Protein AF-A0A8X6XM30-F1 (afdb_monomer)

pLDDT: mean 95.54, std 8.26, range [55.06, 98.81]

InterPro domains:
  IPR002020 Citrate synthase [PTHR23118] (1-110)
  IPR016143 Citrate synthase-like, small alpha subdomain [G3DSA:1.10.230.10] (1-50)
  IPR036969 Citrate synthase superfamily [SSF48256] (2-113)

Sequence (119 aa):
MRVQILKEYVKEHFPATPVLDYALAVEKITTSKKPNLILNVDGLIGAAVVDLLRCSGCFTAEEAQEYIEIGALNGLFVLGRTIGFIGHYLDQKRLKQGLYRHPWDDISYILPEAMMEEA

Structure (mmCIF, N/CA/C/O backbone):
data_AF-A0A8X6XM30-F1
#
_entry.id   AF-A0A8X6XM30-F1
#
loop_
_atom_site.group_PDB
_atom_site.id
_atom_site.type_symbol
_atom_site.label_atom_id
_atom_site.label_alt_id
_atom_site.label_comp_id
_atom_site.label_asym_id
_atom_site.label_entity_id
_atom_site.label_seq_id
_atom_site.pdbx_PDB_ins_code
_atom_site.Cartn_x
_atom_site.Cartn_y
_atom_site.Cartn_z
_atom_site.occupancy
_atom_site.B_iso_or_equiv
_atom_site.auth_seq_id
_atom_site.auth_comp_id
_atom_site.auth_asym_id
_atom_site.auth_atom_id
_atom_site.pdbx_PDB_model_num
ATOM 1 N N . MET A 1 1 ? -3.860 -13.814 -4.490 1.00 87.06 1 MET A N 1
ATOM 2 C CA . MET A 1 1 ? -2.728 -14.365 -3.711 1.00 87.06 1 MET A CA 1
ATOM 3 C C . MET A 1 1 ? -2.226 -13.387 -2.647 1.00 87.06 1 MET A C 1
ATOM 5 O O . MET A 1 1 ? -2.590 -13.591 -1.506 1.00 87.06 1 MET A O 1
ATOM 9 N N . ARG A 1 2 ? -1.500 -12.298 -2.970 1.00 96.06 2 ARG A N 1
ATOM 10 C CA . ARG A 1 2 ? -0.952 -11.354 -1.956 1.00 96.06 2 ARG A CA 1
ATOM 11 C C . ARG A 1 2 ? -1.994 -10.786 -0.978 1.00 96.06 2 ARG A C 1
ATOM 13 O O . ARG A 1 2 ? -1.782 -10.831 0.223 1.00 96.06 2 ARG A O 1
ATOM 20 N N . VAL A 1 3 ? -3.124 -10.306 -1.505 1.00 96.69 3 VAL A N 1
ATOM 21 C CA . VAL A 1 3 ? -4.250 -9.794 -0.698 1.00 96.69 3 VAL A CA 1
ATOM 22 C C . VAL A 1 3 ? -4.788 -10.871 0.246 1.00 96.69 3 VAL A C 1
ATOM 24 O O . VAL A 1 3 ? -5.003 -10.581 1.409 1.00 96.69 3 VAL A O 1
ATOM 27 N N . GLN A 1 4 ? -4.956 -12.110 -0.230 1.00 96.75 4 GLN A N 1
ATOM 28 C CA . GLN A 1 4 ? -5.490 -13.207 0.589 1.00 96.75 4 GLN A CA 1
ATOM 29 C C . GLN A 1 4 ? -4.554 -13.553 1.749 1.00 96.75 4 GLN A C 1
ATOM 31 O O . GLN A 1 4 ? -4.999 -13.551 2.885 1.00 96.75 4 GLN A O 1
ATOM 36 N N . ILE A 1 5 ? -3.253 -13.717 1.477 1.00 98.31 5 ILE A N 1
ATOM 37 C CA . ILE A 1 5 ? -2.247 -14.029 2.508 1.00 98.31 5 ILE A CA 1
ATOM 38 C C . ILE A 1 5 ? -2.269 -12.983 3.630 1.00 98.31 5 ILE A C 1
ATOM 40 O O . ILE A 1 5 ? -2.325 -13.321 4.807 1.00 98.31 5 ILE A O 1
ATOM 44 N N . LEU A 1 6 ? -2.250 -11.698 3.264 1.00 98.06 6 LEU A N 1
ATOM 45 C CA . LEU A 1 6 ? -2.277 -10.616 4.248 1.00 98.06 6 LEU A CA 1
ATOM 46 C C . LEU A 1 6 ? -3.621 -10.546 4.980 1.00 98.06 6 LEU A C 1
ATOM 48 O O . LEU A 1 6 ? -3.648 -10.334 6.187 1.00 98.06 6 LEU A O 1
ATOM 52 N N . LYS A 1 7 ? -4.735 -10.731 4.263 1.00 97.94 7 LYS A N 1
ATOM 53 C CA . LYS A 1 7 ? -6.081 -10.719 4.841 1.00 97.94 7 LYS A CA 1
ATOM 54 C C . LYS A 1 7 ? -6.253 -11.819 5.882 1.00 97.94 7 LYS A C 1
ATOM 56 O O . LYS A 1 7 ? -6.777 -11.536 6.952 1.00 97.94 7 LYS A O 1
ATOM 61 N N . GLU A 1 8 ? -5.834 -13.039 5.564 1.00 98.12 8 GLU A N 1
ATOM 62 C CA . GLU A 1 8 ? -5.904 -14.198 6.457 1.00 98.12 8 GLU A CA 1
ATOM 63 C C . GLU A 1 8 ? -5.080 -13.946 7.721 1.00 98.12 8 GLU A C 1
ATOM 65 O O . GLU A 1 8 ? -5.632 -14.005 8.815 1.00 98.12 8 GLU A O 1
ATOM 70 N N . TYR A 1 9 ? -3.822 -13.516 7.572 1.00 98.50 9 TYR A N 1
ATOM 71 C CA . TYR A 1 9 ? -2.957 -13.179 8.706 1.00 98.50 9 TYR A CA 1
ATOM 72 C C . TYR A 1 9 ? -3.562 -12.090 9.607 1.00 98.50 9 TYR A C 1
ATOM 74 O O . TYR A 1 9 ? -3.607 -12.230 10.828 1.00 98.50 9 TYR A O 1
ATOM 82 N N . VAL A 1 10 ? -4.057 -10.998 9.013 1.00 98.38 10 VAL A N 1
ATOM 83 C CA . VAL A 1 10 ? -4.676 -9.898 9.767 1.00 98.38 10 VAL A CA 1
ATOM 84 C C . VAL A 1 10 ? -5.924 -10.389 10.500 1.00 98.38 10 VAL A C 1
ATOM 86 O O . VAL A 1 10 ? -6.098 -10.084 11.673 1.00 98.38 10 VAL A O 1
ATOM 89 N N . LYS A 1 11 ? -6.776 -11.183 9.843 1.00 97.69 11 LYS A N 1
ATOM 90 C CA . LYS A 1 11 ? -7.999 -11.719 10.454 1.00 97.69 11 LYS A CA 1
ATOM 91 C C . LYS A 1 11 ? -7.745 -12.746 11.551 1.00 97.69 11 LYS A C 1
ATOM 93 O O . LYS A 1 11 ? -8.573 -12.853 12.448 1.00 97.69 11 LYS A O 1
ATOM 98 N N . GLU A 1 12 ? -6.645 -13.485 11.478 1.00 98.25 12 GLU A N 1
ATOM 99 C CA . GLU A 1 12 ? -6.282 -14.485 12.480 1.00 98.25 12 GLU A CA 1
ATOM 100 C C . GLU A 1 12 ? -5.624 -13.863 13.719 1.00 98.25 12 GLU A C 1
ATOM 102 O O . GLU A 1 12 ? -5.886 -14.301 14.837 1.00 98.25 12 GLU A O 1
ATOM 107 N N . HIS A 1 13 ? -4.780 -12.842 13.539 1.00 98.12 13 HIS A N 1
ATOM 108 C CA . HIS A 1 13 ? -3.889 -12.376 14.606 1.00 98.12 13 HIS A CA 1
ATOM 109 C C . HIS A 1 13 ? -4.213 -10.993 15.173 1.00 98.12 13 HIS A C 1
ATOM 111 O O . HIS A 1 13 ? -3.735 -10.670 16.262 1.00 98.12 13 HIS A O 1
ATOM 117 N N . PHE A 1 14 ? -4.969 -10.146 14.468 1.00 98.19 14 PHE A N 1
ATOM 118 C CA . PHE A 1 14 ? -5.256 -8.806 14.981 1.00 98.19 14 PHE A CA 1
ATOM 119 C C . PHE A 1 14 ? -6.407 -8.859 15.991 1.00 98.19 14 PHE A C 1
ATOM 121 O O . PHE A 1 14 ? -7.405 -9.537 15.745 1.00 98.19 14 PHE A O 1
ATOM 128 N N . PRO A 1 15 ? 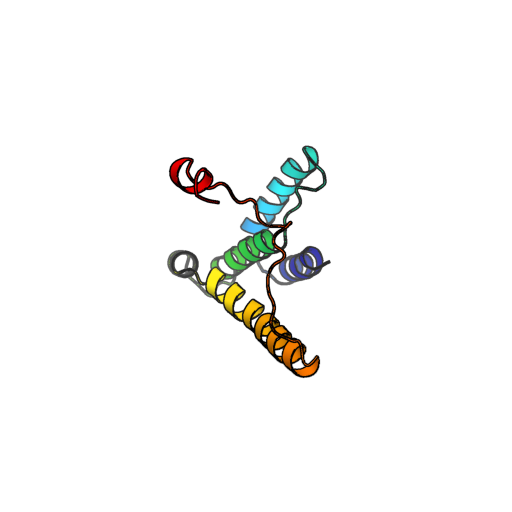-6.325 -8.102 17.100 1.00 97.62 15 PRO A N 1
ATOM 129 C CA . PRO A 1 15 ? -7.387 -8.079 18.104 1.00 97.62 15 PRO A CA 1
ATOM 130 C C . PRO A 1 15 ? -8.687 -7.457 17.573 1.00 97.62 15 PRO A C 1
ATOM 132 O O . PRO A 1 15 ? -9.775 -7.868 17.968 1.00 97.62 15 PRO A O 1
ATOM 135 N N . ALA A 1 16 ? -8.588 -6.472 16.674 1.00 98.06 16 ALA A N 1
ATOM 136 C CA . ALA A 1 16 ? -9.721 -5.860 15.992 1.00 98.06 16 ALA A CA 1
ATOM 137 C C . ALA A 1 16 ? -9.289 -5.295 14.633 1.00 98.06 16 ALA A C 1
ATOM 139 O O . ALA A 1 16 ? -8.130 -4.921 14.452 1.00 98.06 16 ALA A O 1
ATOM 140 N N . THR A 1 17 ? -10.229 -5.234 13.685 1.00 98.50 17 THR A N 1
ATOM 141 C CA . THR A 1 17 ? -9.969 -4.772 12.310 1.00 98.50 17 THR A CA 1
ATOM 142 C C . THR A 1 17 ? -11.073 -3.857 11.742 1.00 98.50 17 THR A C 1
ATOM 144 O O . THR A 1 17 ? -11.569 -4.116 10.640 1.00 98.50 17 THR A O 1
ATOM 147 N N . PRO A 1 18 ? -11.552 -2.835 12.481 1.00 98.31 18 PRO A N 1
ATOM 148 C CA . PRO A 1 18 ? -12.716 -2.044 12.072 1.00 98.31 18 PRO A CA 1
ATOM 149 C C . PRO A 1 18 ? -12.534 -1.333 10.723 1.00 98.31 18 PRO A C 1
ATOM 151 O O . PRO A 1 18 ? -13.493 -1.221 9.955 1.00 98.31 18 PRO A O 1
ATOM 154 N N . VAL A 1 19 ? -11.323 -0.869 10.400 1.00 98.38 19 VAL A N 1
ATOM 155 C CA . VAL A 1 19 ? -11.053 -0.180 9.132 1.00 98.38 19 VAL A CA 1
ATOM 156 C C . VAL A 1 19 ? -11.022 -1.172 7.972 1.00 98.38 19 VAL A C 1
ATOM 158 O O . VAL A 1 19 ? -11.627 -0.908 6.930 1.00 98.38 19 VAL A O 1
ATOM 161 N N . LEU A 1 20 ? -10.391 -2.337 8.141 1.00 98.56 20 LEU A N 1
ATOM 162 C CA . LEU A 1 20 ? -10.426 -3.399 7.135 1.00 98.56 20 LEU A CA 1
ATOM 163 C C . LEU A 1 20 ? -11.853 -3.920 6.913 1.00 98.56 20 LEU A C 1
ATOM 165 O O . LEU A 1 20 ? -12.236 -4.171 5.773 1.00 98.56 20 LEU A O 1
ATOM 169 N N . ASP A 1 21 ? -12.659 -4.055 7.966 1.00 98.62 21 ASP A N 1
ATOM 170 C CA . ASP A 1 21 ? -14.060 -4.475 7.850 1.00 98.62 21 ASP A CA 1
ATOM 171 C C . ASP A 1 21 ? -14.894 -3.483 7.044 1.00 98.62 21 ASP A C 1
ATOM 173 O O . ASP A 1 21 ? -15.651 -3.882 6.151 1.00 98.62 21 ASP A O 1
ATOM 177 N N . TYR A 1 22 ? -14.692 -2.188 7.287 1.00 98.69 22 TYR A N 1
ATOM 178 C CA . TYR A 1 22 ? -15.292 -1.141 6.473 1.00 98.69 22 TYR A CA 1
ATOM 179 C C . TYR A 1 22 ? -14.828 -1.226 5.011 1.00 98.69 22 TYR A C 1
ATOM 181 O O . TYR A 1 22 ? -15.651 -1.201 4.095 1.00 98.69 22 TYR A O 1
ATOM 189 N N . ALA A 1 23 ? -13.526 -1.405 4.768 1.00 98.56 23 ALA A N 1
ATOM 190 C CA . ALA A 1 23 ? -12.977 -1.535 3.418 1.00 98.56 23 ALA A CA 1
ATOM 191 C C . ALA A 1 23 ? -13.547 -2.751 2.662 1.00 98.56 23 ALA A C 1
ATOM 193 O O . ALA A 1 23 ? -13.872 -2.647 1.480 1.00 98.56 23 ALA A O 1
ATOM 194 N N . LEU A 1 24 ? -13.739 -3.887 3.337 1.00 98.31 24 LEU A N 1
ATOM 195 C CA . LEU A 1 24 ? -14.363 -5.082 2.758 1.00 98.31 24 LEU A CA 1
ATOM 196 C C . LEU A 1 24 ? -15.863 -4.886 2.487 1.00 98.31 24 LEU A C 1
ATOM 198 O O . LEU A 1 24 ? -16.398 -5.445 1.529 1.00 98.31 24 LEU A O 1
ATOM 202 N N . ALA A 1 25 ? -16.563 -4.092 3.300 1.00 98.50 25 ALA A N 1
ATOM 203 C CA . ALA A 1 25 ? -17.941 -3.705 3.006 1.00 98.50 25 ALA A CA 1
ATOM 204 C C . ALA A 1 25 ? -18.016 -2.817 1.751 1.00 98.50 25 ALA A C 1
ATOM 206 O O . ALA A 1 25 ? -18.873 -3.040 0.895 1.00 98.50 25 ALA A O 1
ATOM 207 N N . VAL A 1 26 ? -17.082 -1.873 1.594 1.00 98.56 26 VAL A N 1
ATOM 208 C CA . VAL A 1 26 ? -16.949 -1.063 0.373 1.00 98.56 26 VAL A CA 1
ATOM 209 C C . VAL A 1 26 ? -16.628 -1.946 -0.836 1.00 98.56 26 VAL A C 1
ATOM 211 O O . VAL A 1 26 ? -17.271 -1.792 -1.873 1.00 98.56 26 VAL A O 1
ATOM 214 N N . GLU A 1 27 ? -15.721 -2.917 -0.695 1.00 98.25 27 GLU A N 1
ATOM 215 C CA . GLU A 1 27 ? -15.390 -3.886 -1.749 1.00 98.25 27 GLU A CA 1
ATOM 216 C C . GLU A 1 27 ? -16.633 -4.644 -2.243 1.00 98.25 27 GLU A C 1
ATOM 218 O O . GLU A 1 27 ? -16.827 -4.79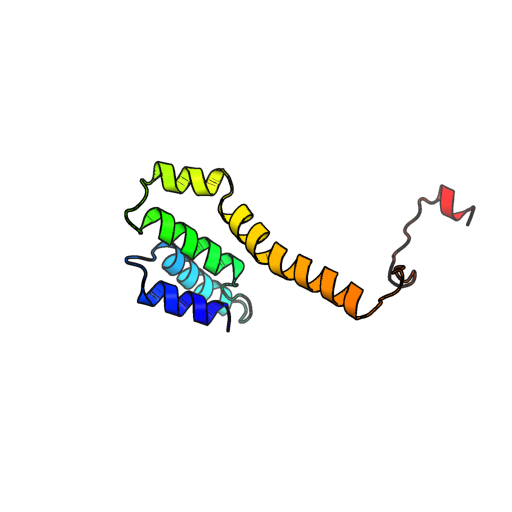5 -3.449 1.00 98.25 27 GLU A O 1
ATOM 223 N N . LYS A 1 28 ? -17.524 -5.08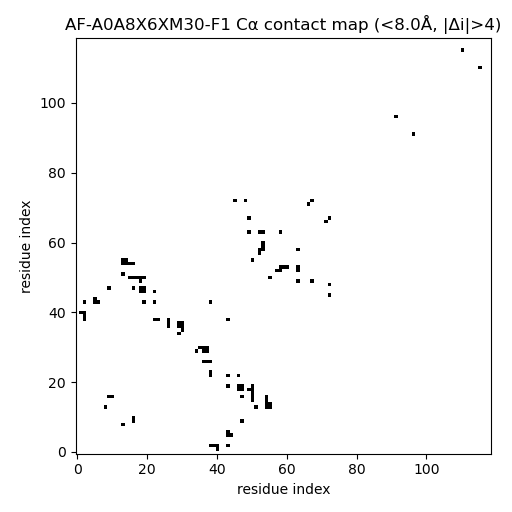9 -1.346 1.00 98.19 28 LYS A N 1
ATOM 224 C CA . LYS A 1 28 ? -18.785 -5.749 -1.746 1.00 98.19 28 LYS A CA 1
ATOM 225 C C . LYS A 1 28 ? -19.642 -4.846 -2.638 1.00 98.19 28 LYS A C 1
ATOM 227 O O . LYS A 1 28 ? -20.230 -5.308 -3.615 1.00 98.19 28 LYS A O 1
ATOM 232 N N . ILE A 1 29 ? -19.690 -3.550 -2.332 1.00 98.50 29 ILE A N 1
ATOM 233 C CA . ILE A 1 29 ? -20.441 -2.571 -3.122 1.00 98.50 29 ILE A CA 1
ATOM 234 C C . ILE A 1 29 ? -19.754 -2.345 -4.474 1.00 98.50 29 ILE A C 1
ATOM 236 O O . ILE A 1 29 ? -20.419 -2.363 -5.509 1.00 98.50 29 ILE A O 1
ATOM 240 N N . THR A 1 30 ? -18.435 -2.156 -4.512 1.00 98.25 30 THR A N 1
ATOM 241 C CA . THR A 1 30 ? -17.714 -1.881 -5.766 1.00 98.25 30 THR A CA 1
ATOM 242 C C . THR A 1 30 ? -17.696 -3.085 -6.704 1.00 98.25 30 THR A C 1
ATOM 244 O O . THR A 1 30 ? -17.920 -2.923 -7.905 1.00 98.25 30 THR A O 1
ATOM 247 N N . THR A 1 31 ? -17.520 -4.292 -6.168 1.00 97.88 31 THR A N 1
ATOM 248 C CA . THR A 1 31 ? -17.517 -5.539 -6.949 1.00 97.88 31 THR A CA 1
ATOM 249 C C . THR A 1 31 ? -18.879 -5.869 -7.553 1.00 97.88 31 THR A C 1
ATOM 251 O O . THR A 1 31 ? -18.927 -6.405 -8.659 1.00 97.88 31 THR A O 1
ATOM 254 N N . SER A 1 32 ? -19.982 -5.458 -6.911 1.00 97.88 32 SER A N 1
ATOM 255 C CA . SER A 1 32 ? -21.322 -5.547 -7.513 1.00 97.88 32 SER A CA 1
ATOM 256 C C . SER A 1 32 ? -21.505 -4.645 -8.742 1.00 97.88 32 SER A C 1
ATOM 258 O O . SER A 1 32 ? -22.358 -4.920 -9.581 1.00 97.88 32 SER A O 1
ATOM 260 N N . LYS A 1 33 ? -20.689 -3.586 -8.880 1.00 97.88 33 LYS A N 1
ATOM 261 C CA . LYS A 1 33 ? -20.684 -2.707 -10.062 1.00 97.88 33 LYS A CA 1
ATOM 262 C C . LYS A 1 33 ? -19.766 -3.2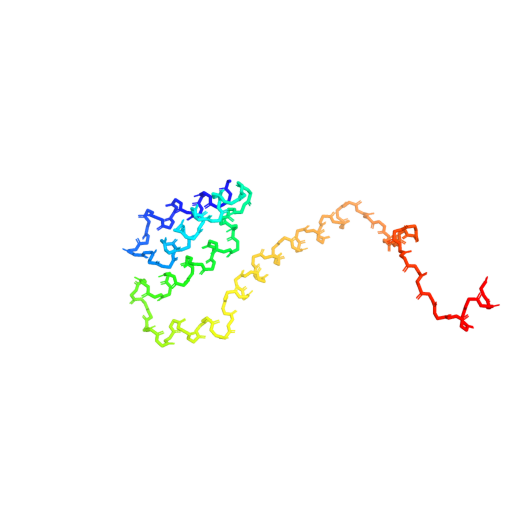32 -11.160 1.00 97.88 33 LYS A C 1
ATOM 264 O O . LYS A 1 33 ? -20.148 -3.232 -12.327 1.00 97.88 33 LYS A O 1
ATOM 269 N N . LYS A 1 34 ? -18.546 -3.647 -10.805 1.00 97.38 34 LYS A N 1
ATOM 270 C CA . LYS A 1 34 ? -17.614 -4.331 -11.712 1.00 97.38 34 LYS A CA 1
ATOM 271 C C . LYS A 1 34 ? -16.763 -5.342 -10.936 1.00 97.38 34 LYS A C 1
ATOM 273 O O . LYS A 1 34 ? -16.126 -4.949 -9.959 1.00 97.38 34 LYS A O 1
ATOM 278 N N . PRO A 1 35 ? -16.646 -6.598 -11.403 1.00 96.00 35 PRO A N 1
ATOM 279 C CA . PRO A 1 35 ? -16.020 -7.680 -10.637 1.00 96.00 35 PRO A CA 1
ATOM 280 C C . PRO A 1 35 ? -14.519 -7.479 -10.376 1.00 96.00 35 PRO A C 1
ATOM 282 O O . PRO A 1 35 ? -13.967 -8.094 -9.473 1.00 96.00 35 PRO A O 1
ATOM 285 N N . ASN A 1 36 ? -13.847 -6.617 -11.143 1.00 95.81 36 ASN A N 1
ATOM 286 C CA . ASN A 1 36 ? -12.428 -6.308 -10.977 1.00 95.81 36 ASN A CA 1
ATOM 287 C C . ASN A 1 36 ? -12.147 -5.161 -9.988 1.00 95.81 36 ASN A C 1
ATOM 289 O O . ASN A 1 36 ? -10.982 -4.881 -9.719 1.00 95.81 36 ASN A O 1
ATOM 293 N N . LEU A 1 37 ? -13.174 -4.499 -9.443 1.00 97.38 37 LEU A N 1
ATOM 294 C CA . LEU A 1 37 ? -13.023 -3.445 -8.431 1.00 97.38 37 LEU A CA 1
ATOM 295 C C . LEU A 1 37 ? -12.893 -4.040 -7.022 1.00 97.38 37 LEU A C 1
ATOM 297 O O . LEU A 1 37 ? -13.670 -3.715 -6.122 1.00 97.38 37 LEU A O 1
ATOM 301 N N . ILE A 1 38 ? -11.925 -4.941 -6.874 1.00 97.75 38 ILE A N 1
ATOM 302 C CA . ILE A 1 38 ? -11.561 -5.598 -5.616 1.00 97.75 38 ILE A CA 1
ATOM 303 C C . ILE A 1 38 ? -10.682 -4.689 -4.748 1.00 97.75 38 ILE A C 1
ATOM 305 O O . ILE A 1 38 ? -10.040 -3.762 -5.253 1.00 97.75 38 ILE A O 1
ATOM 309 N N . LEU A 1 39 ? -10.589 -4.991 -3.454 1.00 98.12 39 LEU A N 1
ATOM 310 C CA . LEU A 1 39 ? -9.623 -4.368 -2.557 1.00 98.12 39 LEU A CA 1
ATOM 311 C C . LEU A 1 39 ? -8.214 -4.825 -2.959 1.00 98.12 39 LEU A C 1
ATOM 313 O O . LEU A 1 39 ? -7.840 -5.992 -2.812 1.00 98.12 39 LEU A O 1
ATOM 317 N N . ASN A 1 40 ? -7.434 -3.903 -3.518 1.00 98.00 40 ASN A N 1
ATOM 318 C CA . ASN A 1 40 ? -6.070 -4.186 -3.947 1.00 98.00 40 ASN A CA 1
ATOM 319 C C . ASN A 1 40 ? -5.113 -4.318 -2.744 1.00 98.00 40 ASN A C 1
ATOM 321 O O . ASN A 1 40 ? -5.476 -4.104 -1.587 1.00 98.00 40 ASN A O 1
ATOM 325 N N . VAL A 1 41 ? -3.869 -4.712 -3.024 1.00 97.81 41 VAL A N 1
ATOM 326 C CA . VAL A 1 41 ? -2.867 -4.944 -1.973 1.00 97.81 41 VAL A CA 1
ATOM 327 C C . VAL A 1 41 ? -2.509 -3.662 -1.224 1.00 97.81 41 VAL A C 1
ATOM 329 O O . VAL A 1 41 ? -2.364 -3.703 -0.009 1.00 97.81 41 VAL A O 1
ATOM 332 N N . ASP A 1 42 ? -2.426 -2.533 -1.923 1.00 97.75 42 ASP A N 1
ATOM 333 C CA . ASP A 1 42 ? -2.112 -1.226 -1.349 1.00 97.75 42 ASP A CA 1
ATOM 334 C C . ASP A 1 42 ? -3.204 -0.779 -0.363 1.00 97.75 42 ASP A C 1
ATOM 336 O O . ASP A 1 42 ? -2.907 -0.409 0.771 1.00 97.75 42 ASP A O 1
ATOM 340 N N . GLY A 1 43 ? -4.474 -0.906 -0.756 1.00 97.69 43 GLY A N 1
ATOM 341 C CA . GLY A 1 43 ? -5.626 -0.598 0.088 1.00 97.69 43 GLY A CA 1
ATOM 342 C C . GLY A 1 43 ? -5.740 -1.528 1.294 1.00 97.69 43 GLY A C 1
ATOM 343 O O . GLY A 1 43 ? -6.038 -1.064 2.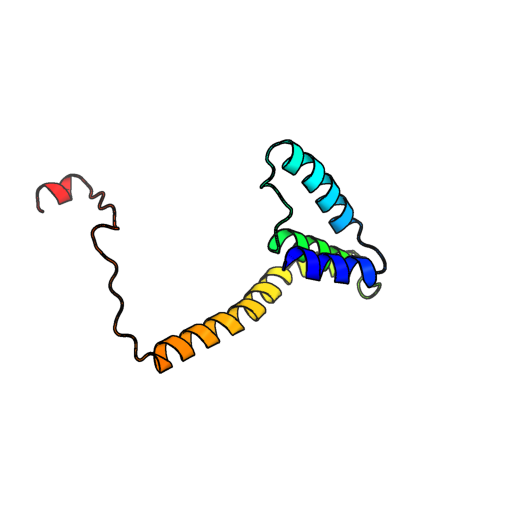393 1.00 97.69 43 GLY A O 1
ATOM 344 N N . LEU A 1 44 ? -5.449 -2.822 1.121 1.00 98.38 44 LEU A N 1
ATOM 345 C CA . LEU A 1 44 ? -5.437 -3.767 2.236 1.00 98.38 44 LEU A CA 1
ATOM 346 C C . LEU A 1 44 ? -4.313 -3.463 3.234 1.00 98.38 44 LEU A C 1
ATOM 348 O O . LEU A 1 44 ? -4.573 -3.458 4.433 1.00 98.38 44 LEU A O 1
ATOM 352 N N . ILE A 1 45 ? -3.088 -3.190 2.764 1.00 98.31 45 ILE A N 1
ATOM 353 C CA . ILE A 1 45 ? -1.966 -2.805 3.636 1.00 98.31 45 ILE A CA 1
ATOM 354 C C . ILE A 1 45 ? -2.297 -1.508 4.373 1.00 98.31 45 ILE A C 1
ATOM 356 O O . ILE A 1 45 ? -2.089 -1.435 5.579 1.00 98.31 45 ILE A O 1
ATOM 360 N N . GLY A 1 46 ? -2.855 -0.512 3.679 1.00 98.06 46 GLY A N 1
ATOM 361 C CA . GLY A 1 46 ? -3.275 0.747 4.291 1.00 98.06 46 GLY A CA 1
ATOM 362 C C . GLY A 1 46 ? -4.273 0.537 5.429 1.00 98.06 46 GLY A C 1
ATOM 363 O O . GLY A 1 46 ? -4.019 0.961 6.553 1.00 98.06 46 GLY A O 1
ATOM 364 N N . ALA A 1 47 ? -5.375 -0.172 5.162 1.00 98.38 47 ALA A N 1
ATOM 365 C CA . ALA A 1 47 ? -6.386 -0.463 6.177 1.00 98.38 47 ALA A CA 1
ATOM 366 C C . ALA A 1 47 ? -5.812 -1.273 7.352 1.00 98.38 47 ALA A C 1
ATOM 368 O O . ALA A 1 47 ? -6.043 -0.925 8.507 1.00 98.38 47 ALA A O 1
ATOM 369 N N . ALA A 1 48 ? -5.011 -2.302 7.062 1.00 98.44 48 ALA A N 1
ATOM 370 C CA . ALA A 1 48 ? -4.402 -3.144 8.084 1.00 98.44 48 ALA A CA 1
ATOM 371 C C . ALA A 1 48 ? -3.394 -2.380 8.956 1.00 98.44 48 ALA A C 1
ATOM 373 O O . ALA A 1 48 ? -3.392 -2.561 10.164 1.00 98.44 48 ALA A O 1
ATOM 374 N N . VAL A 1 49 ? -2.553 -1.506 8.396 1.00 98.00 49 VAL A N 1
ATOM 375 C CA . VAL A 1 49 ? -1.605 -0.707 9.195 1.00 98.00 49 VAL A CA 1
ATOM 376 C C . VAL A 1 49 ? -2.342 0.295 10.084 1.00 98.00 49 VAL A C 1
ATOM 378 O O . VAL A 1 49 ? -1.952 0.486 11.232 1.00 98.00 49 VAL A O 1
ATOM 381 N N . VAL A 1 50 ? -3.434 0.893 9.600 1.00 98.00 50 VAL A N 1
ATOM 382 C CA . VAL A 1 50 ? -4.278 1.759 10.436 1.00 98.00 50 VAL A CA 1
ATOM 383 C C . VAL A 1 50 ? -4.898 0.964 11.589 1.00 98.00 50 VAL A C 1
ATOM 385 O O . VAL A 1 50 ? -4.836 1.417 12.731 1.00 98.00 50 VAL A O 1
ATOM 388 N N . ASP A 1 51 ? -5.446 -0.224 11.318 1.00 98.38 51 ASP A N 1
ATOM 389 C CA . ASP A 1 51 ? -5.970 -1.111 12.364 1.00 98.38 51 ASP A CA 1
ATOM 390 C C . ASP A 1 51 ? -4.863 -1.554 13.337 1.00 98.38 51 ASP A C 1
ATOM 392 O O . ASP A 1 51 ? -5.083 -1.575 14.544 1.00 98.38 51 ASP A O 1
ATOM 396 N N . LEU A 1 52 ? -3.646 -1.828 12.857 1.00 98.12 52 LEU A N 1
ATOM 397 C CA . LEU A 1 52 ? -2.504 -2.171 13.708 1.00 98.12 52 LEU A CA 1
ATOM 398 C C . LEU A 1 52 ? -2.186 -1.038 14.687 1.00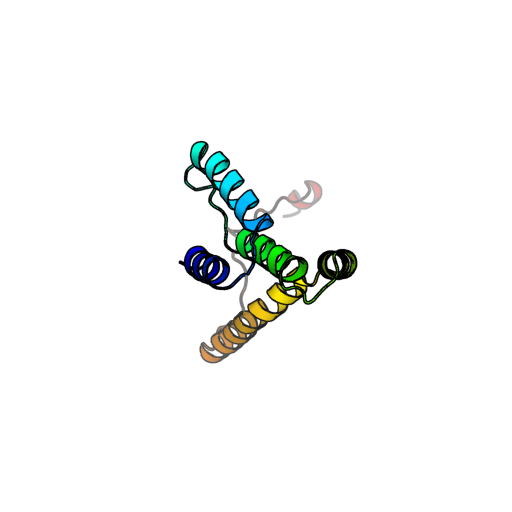 98.12 52 LEU A C 1
ATOM 400 O O . LEU A 1 52 ? -2.090 -1.271 15.889 1.00 98.12 52 LEU A O 1
ATOM 404 N N . LEU A 1 53 ? -2.033 0.189 14.189 1.00 97.94 53 LEU A N 1
ATOM 405 C CA . LEU A 1 53 ? -1.694 1.336 15.030 1.00 97.94 53 LEU A CA 1
ATOM 406 C C . LEU A 1 53 ? -2.810 1.634 16.037 1.00 97.94 53 LEU A C 1
ATOM 408 O O . LEU A 1 53 ? -2.531 1.859 17.208 1.00 97.94 53 LEU A O 1
ATOM 412 N N . ARG A 1 54 ? -4.076 1.570 15.611 1.00 97.50 54 ARG A N 1
ATOM 413 C CA . ARG A 1 54 ? -5.226 1.927 16.458 1.00 97.50 54 ARG A CA 1
ATOM 414 C C . ARG A 1 54 ? -5.655 0.834 17.432 1.00 97.50 54 ARG A C 1
ATOM 416 O O . ARG A 1 54 ? -6.198 1.149 18.485 1.00 97.50 54 ARG A O 1
ATOM 423 N N . CYS A 1 55 ? -5.478 -0.438 17.077 1.00 97.12 55 CYS A N 1
ATOM 424 C CA . CYS A 1 55 ? -6.069 -1.558 17.813 1.00 97.12 55 CYS A CA 1
ATOM 425 C C . CYS A 1 55 ? -5.042 -2.471 18.491 1.00 97.12 55 CYS A C 1
ATOM 427 O O . CYS A 1 55 ? -5.443 -3.318 19.283 1.00 97.12 55 CYS A O 1
ATOM 429 N N . SER A 1 56 ? -3.736 -2.307 18.244 1.00 96.06 56 SER A N 1
ATOM 430 C CA . SER A 1 56 ? -2.694 -3.099 18.928 1.00 96.06 56 SER A CA 1
ATOM 431 C C . SER A 1 56 ? -2.603 -2.846 20.435 1.00 96.06 56 SER A C 1
ATOM 433 O O . SER A 1 56 ? -2.067 -3.682 21.157 1.00 96.06 56 SER A O 1
ATOM 435 N N . GLY A 1 57 ? -3.095 -1.698 20.912 1.00 96.25 57 GLY A N 1
ATOM 436 C CA . GLY A 1 57 ? -2.907 -1.242 22.292 1.00 96.25 57 GLY A CA 1
ATOM 437 C C . GLY A 1 57 ? -1.520 -0.649 22.565 1.00 96.25 57 GLY A C 1
ATOM 438 O O . GLY A 1 57 ? -1.218 -0.332 23.711 1.00 96.25 57 GLY A O 1
ATOM 439 N N . CYS A 1 58 ? -0.680 -0.496 21.534 1.00 97.19 58 CYS A N 1
ATOM 440 C CA . CYS A 1 58 ? 0.668 0.063 21.660 1.00 97.19 58 CYS A CA 1
ATOM 441 C C . CYS A 1 58 ? 0.734 1.587 21.481 1.00 97.19 58 CYS A C 1
ATOM 443 O O . CYS A 1 58 ? 1.768 2.165 21.796 1.00 97.19 58 CYS A O 1
ATOM 445 N N . PHE A 1 59 ? -0.327 2.213 20.966 1.00 97.81 59 PHE A N 1
ATOM 446 C CA . PHE A 1 59 ? -0.371 3.639 20.636 1.00 97.81 59 PHE A CA 1
ATOM 447 C C . PHE A 1 59 ? -1.679 4.261 21.121 1.00 97.81 59 PHE A C 1
ATOM 449 O O . PHE A 1 59 ? -2.725 3.601 21.125 1.00 97.81 59 PHE A O 1
ATOM 456 N N . THR A 1 60 ? -1.641 5.542 21.481 1.00 98.12 60 THR A N 1
ATOM 457 C CA . THR A 1 60 ? -2.858 6.348 21.627 1.00 98.12 60 THR A CA 1
ATOM 458 C C . THR A 1 60 ? -3.470 6.665 20.259 1.00 98.12 60 THR A C 1
ATOM 460 O O . THR A 1 60 ? -2.863 6.447 19.206 1.00 98.12 60 THR A O 1
ATOM 463 N N . ALA A 1 61 ? -4.697 7.193 20.252 1.00 95.50 61 ALA A N 1
ATOM 464 C CA . ALA A 1 61 ? -5.349 7.606 19.012 1.00 95.50 61 ALA A CA 1
ATOM 465 C C . ALA A 1 61 ? -4.579 8.745 18.322 1.00 95.50 61 ALA A C 1
ATOM 467 O O . ALA A 1 61 ? -4.466 8.754 17.097 1.00 95.50 61 ALA A O 1
ATOM 468 N N . GLU A 1 62 ? -4.031 9.668 19.111 1.00 97.88 62 GLU A N 1
ATOM 469 C CA . GLU A 1 62 ? -3.242 10.806 18.647 1.00 97.88 62 GLU A CA 1
ATOM 470 C C . GLU A 1 62 ? -1.904 10.347 18.057 1.00 97.88 62 GLU A C 1
ATOM 472 O O . GLU A 1 62 ? -1.567 10.748 16.947 1.00 97.88 62 GLU A O 1
ATOM 477 N N . GLU A 1 63 ? -1.187 9.442 18.734 1.00 98.25 63 GLU A N 1
ATOM 478 C CA . GLU A 1 63 ? 0.074 8.872 18.235 1.00 98.25 63 GLU A CA 1
ATOM 479 C C . GLU A 1 63 ? -0.143 8.089 16.936 1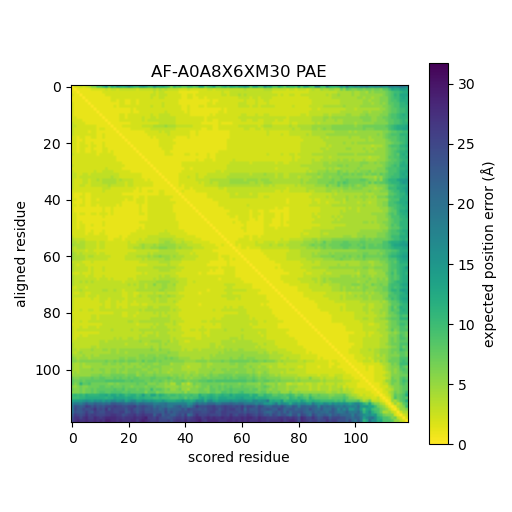.00 98.25 63 GLU A C 1
ATOM 481 O O . GLU A 1 63 ? 0.582 8.265 15.955 1.00 98.25 63 GLU A O 1
ATOM 486 N N . ALA A 1 64 ? -1.173 7.236 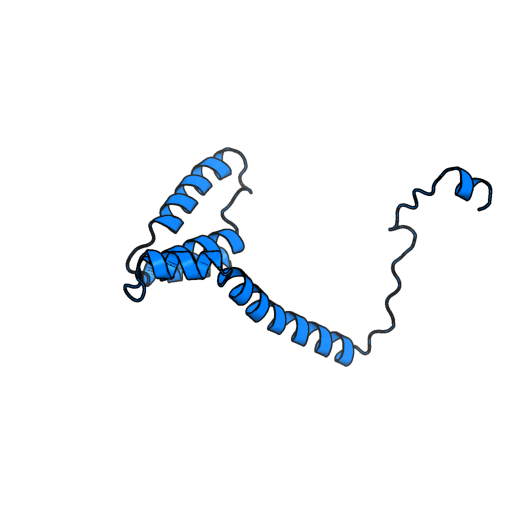16.900 1.00 97.94 64 ALA A N 1
ATOM 487 C CA . ALA A 1 64 ? -1.526 6.484 15.703 1.00 97.94 64 ALA A CA 1
ATOM 488 C C . ALA A 1 64 ? -1.831 7.422 14.525 1.00 97.94 64 ALA A C 1
ATOM 490 O O . ALA A 1 64 ? -1.432 7.139 13.395 1.00 97.94 64 ALA A O 1
ATOM 491 N N . GLN A 1 65 ? -2.529 8.532 14.779 1.00 97.31 65 GLN A N 1
ATOM 492 C CA . GLN A 1 65 ? -2.850 9.530 13.765 1.00 97.31 65 GLN A CA 1
ATOM 493 C C . GLN A 1 65 ? -1.596 10.272 13.281 1.00 97.31 65 GLN A C 1
ATOM 495 O O . GLN A 1 65 ? -1.405 10.395 12.071 1.00 97.31 65 GLN A O 1
ATOM 500 N N . GLU A 1 66 ? -0.708 10.676 14.190 1.00 98.38 66 GLU A N 1
ATOM 501 C CA . GLU A 1 66 ? 0.554 11.337 13.849 1.00 98.38 66 GLU A CA 1
ATOM 502 C C . GLU A 1 66 ? 1.413 10.464 12.923 1.00 98.38 66 GLU A C 1
ATOM 504 O O . GLU A 1 66 ? 1.857 10.935 11.876 1.00 98.38 66 GLU A O 1
ATOM 509 N N . TYR A 1 67 ? 1.579 9.168 13.222 1.00 98.12 67 TYR A N 1
ATOM 510 C CA . TYR A 1 67 ? 2.346 8.251 12.364 1.00 98.12 67 TYR A CA 1
ATOM 511 C C . TYR A 1 67 ? 1.790 8.147 10.937 1.00 98.12 67 TYR A C 1
ATOM 513 O O . TYR A 1 67 ? 2.551 8.007 9.971 1.00 98.12 67 TYR A O 1
ATOM 521 N N . ILE A 1 68 ? 0.466 8.206 10.787 1.00 96.50 68 ILE A N 1
ATOM 522 C CA . ILE A 1 68 ? -0.176 8.212 9.472 1.00 96.50 68 ILE A CA 1
ATOM 523 C C . ILE A 1 68 ? 0.103 9.537 8.753 1.00 96.50 68 ILE A C 1
ATOM 525 O O . ILE A 1 68 ? 0.467 9.516 7.576 1.00 96.50 68 ILE A O 1
ATOM 529 N N . GLU A 1 69 ? -0.005 10.668 9.451 1.00 97.50 69 GLU A N 1
ATOM 530 C CA . GLU A 1 69 ? 0.186 12.012 8.891 1.00 97.50 69 GLU A CA 1
ATOM 531 C C . GLU A 1 69 ? 1.627 12.287 8.458 1.00 97.50 69 GLU A C 1
ATOM 533 O O . GLU A 1 69 ? 1.847 12.819 7.368 1.00 97.50 69 GLU A O 1
ATOM 538 N N . ILE A 1 70 ? 2.619 11.850 9.238 1.00 97.88 70 ILE A N 1
ATOM 539 C CA . ILE A 1 70 ? 4.037 11.977 8.860 1.00 97.88 70 ILE A CA 1
ATOM 540 C C . ILE A 1 70 ? 4.439 11.013 7.730 1.00 97.88 70 ILE A C 1
ATOM 542 O O . ILE A 1 70 ? 5.562 11.069 7.228 1.00 97.88 70 ILE A O 1
ATOM 546 N N . GLY A 1 71 ? 3.538 10.118 7.311 1.00 96.19 71 GLY A N 1
ATOM 547 C CA . GLY A 1 71 ? 3.737 9.249 6.157 1.00 96.19 71 GLY A CA 1
ATOM 548 C C . GLY A 1 71 ? 4.489 7.951 6.453 1.00 96.19 71 GLY A C 1
ATOM 549 O O . GLY A 1 71 ? 5.205 7.460 5.577 1.00 96.19 71 GLY A O 1
ATOM 550 N N . ALA A 1 72 ? 4.312 7.339 7.630 1.00 96.81 72 ALA A N 1
ATOM 551 C CA . ALA A 1 72 ? 4.934 6.046 7.952 1.00 96.81 72 ALA A CA 1
ATOM 552 C C . ALA A 1 72 ? 4.615 4.946 6.912 1.00 96.81 72 ALA A C 1
ATOM 554 O O . ALA A 1 72 ? 5.481 4.146 6.552 1.00 96.81 72 ALA A O 1
ATOM 555 N N . LEU A 1 73 ? 3.398 4.955 6.351 1.00 95.38 73 LEU A N 1
ATOM 556 C CA . LEU A 1 73 ? 2.981 4.073 5.250 1.00 95.38 73 LEU A CA 1
ATOM 557 C C . LEU A 1 73 ? 3.838 4.242 3.985 1.00 95.38 73 LEU A C 1
ATOM 559 O O . LEU A 1 73 ? 4.173 3.252 3.330 1.00 95.38 73 LEU A O 1
ATOM 563 N N . ASN A 1 74 ? 4.243 5.474 3.666 1.00 96.31 74 ASN A N 1
ATOM 564 C CA . ASN A 1 74 ? 5.138 5.738 2.540 1.00 96.31 74 ASN A CA 1
ATOM 565 C C . ASN A 1 74 ? 6.514 5.118 2.806 1.00 96.31 74 ASN A C 1
ATOM 567 O O . ASN A 1 74 ? 7.075 4.460 1.929 1.00 96.31 74 ASN A O 1
ATOM 571 N N . GLY A 1 75 ? 7.024 5.260 4.034 1.00 97.19 75 GLY A N 1
ATOM 572 C CA . GLY A 1 75 ? 8.279 4.646 4.470 1.00 97.19 75 GLY A CA 1
ATOM 573 C C . GLY A 1 75 ? 8.271 3.121 4.339 1.00 97.19 75 GLY A C 1
ATOM 574 O O . GLY A 1 75 ? 9.219 2.546 3.803 1.00 97.19 75 GLY A O 1
ATOM 575 N N . LEU A 1 76 ? 7.172 2.467 4.735 1.00 96.31 76 LEU A N 1
ATOM 576 C CA . LEU A 1 76 ? 7.000 1.019 4.586 1.00 96.31 76 LEU A CA 1
ATOM 577 C C . LEU A 1 76 ? 7.107 0.578 3.116 1.00 96.31 76 LEU A C 1
ATOM 579 O O . LEU A 1 76 ? 7.812 -0.386 2.802 1.00 96.31 76 LEU A O 1
ATOM 583 N N . PHE A 1 77 ? 6.448 1.297 2.203 1.00 96.31 77 PHE A N 1
ATOM 584 C CA . PHE A 1 77 ? 6.508 0.987 0.774 1.00 96.31 77 PHE A CA 1
ATOM 585 C C . PHE A 1 77 ? 7.902 1.226 0.184 1.00 96.31 77 PHE A C 1
ATOM 587 O O . PHE A 1 77 ? 8.410 0.373 -0.549 1.00 96.31 77 PHE A O 1
ATOM 594 N N . VAL A 1 78 ? 8.533 2.359 0.512 1.00 98.38 78 VAL A N 1
ATOM 595 C CA . VAL A 1 78 ? 9.890 2.698 0.056 1.00 98.38 78 VAL A CA 1
ATOM 596 C C . VAL A 1 78 ? 10.875 1.617 0.489 1.00 98.38 78 VAL A C 1
ATOM 598 O O . VAL A 1 78 ? 11.631 1.109 -0.342 1.00 98.38 78 VAL A O 1
ATOM 601 N N . LEU A 1 79 ? 10.826 1.199 1.755 1.00 98.38 79 LEU A N 1
ATOM 602 C CA . LEU A 1 79 ? 11.700 0.158 2.288 1.00 98.38 79 LEU A CA 1
ATOM 603 C C . LEU A 1 79 ? 11.514 -1.172 1.544 1.00 98.38 79 LEU A C 1
ATOM 605 O O . LEU A 1 79 ? 12.483 -1.739 1.037 1.00 98.38 79 LEU A O 1
ATOM 609 N N . GLY A 1 80 ? 10.270 -1.643 1.412 1.00 96.94 80 GLY A N 1
ATOM 610 C CA . GLY A 1 80 ? 9.977 -2.901 0.721 1.00 96.94 80 GLY A CA 1
ATOM 611 C C . GLY A 1 80 ? 10.374 -2.875 -0.758 1.00 96.94 80 GLY A C 1
ATOM 612 O O . GLY A 1 80 ? 10.957 -3.832 -1.272 1.00 96.94 80 GLY A O 1
ATOM 613 N N . ARG A 1 81 ? 10.109 -1.766 -1.460 1.00 98.00 81 ARG A N 1
ATOM 614 C CA . ARG A 1 81 ? 10.429 -1.638 -2.888 1.00 98.00 81 ARG A CA 1
ATOM 615 C C . ARG A 1 81 ? 11.930 -1.525 -3.145 1.00 98.00 81 ARG A C 1
ATOM 617 O O . ARG A 1 81 ? 12.399 -2.032 -4.164 1.00 98.00 81 ARG A O 1
ATOM 624 N N . THR A 1 82 ? 12.680 -0.932 -2.217 1.00 98.69 82 THR A N 1
ATOM 625 C CA . THR A 1 82 ? 14.141 -0.795 -2.313 1.00 98.69 82 THR A CA 1
ATOM 626 C C . THR A 1 82 ? 14.829 -2.154 -2.443 1.00 98.69 82 THR A C 1
ATOM 628 O O . THR A 1 82 ? 15.757 -2.287 -3.238 1.00 98.69 82 THR A O 1
ATOM 631 N N . ILE A 1 83 ? 14.323 -3.194 -1.768 1.00 98.69 83 ILE A N 1
ATOM 632 C CA . ILE A 1 83 ? 14.820 -4.574 -1.918 1.00 98.69 83 ILE A CA 1
ATOM 633 C C . ILE A 1 83 ? 14.740 -5.023 -3.386 1.00 98.69 83 ILE A C 1
ATOM 635 O O . ILE A 1 83 ? 15.716 -5.521 -3.949 1.00 98.69 83 ILE A O 1
ATOM 639 N N . GLY A 1 84 ? 13.592 -4.801 -4.031 1.00 98.31 84 GLY A N 1
ATOM 640 C CA . GLY A 1 84 ? 13.390 -5.134 -5.442 1.00 98.31 84 GLY A CA 1
ATOM 641 C C . GLY A 1 84 ? 14.258 -4.296 -6.382 1.00 98.31 84 GLY A C 1
ATOM 642 O O . GLY A 1 84 ? 14.810 -4.831 -7.340 1.00 98.31 84 GLY A O 1
ATOM 643 N N . PHE A 1 85 ? 14.431 -3.003 -6.101 1.00 98.75 85 PHE A N 1
ATOM 644 C CA . PHE A 1 85 ? 15.295 -2.125 -6.898 1.00 98.75 85 PHE A CA 1
ATOM 645 C C . PHE A 1 85 ? 16.764 -2.542 -6.845 1.00 98.75 85 PHE A C 1
ATOM 647 O O . PHE A 1 85 ? 17.413 -2.608 -7.889 1.00 98.75 85 PHE A O 1
ATOM 654 N N . ILE A 1 86 ? 17.271 -2.900 -5.664 1.00 98.81 86 ILE A N 1
ATOM 655 C CA . ILE A 1 86 ? 18.617 -3.464 -5.517 1.00 98.81 86 ILE A CA 1
ATOM 656 C C . ILE A 1 86 ? 18.726 -4.767 -6.319 1.00 98.81 86 ILE A C 1
ATOM 658 O O . ILE A 1 86 ? 19.682 -4.947 -7.073 1.00 98.81 86 ILE A O 1
ATOM 662 N N . GLY A 1 87 ? 17.723 -5.645 -6.214 1.00 98.75 87 GLY A N 1
ATOM 663 C CA . GLY A 1 87 ? 17.658 -6.884 -6.988 1.00 98.75 87 GLY A CA 1
ATOM 664 C C . GLY A 1 87 ? 17.731 -6.646 -8.499 1.00 98.75 87 GLY A C 1
ATOM 665 O O . GLY A 1 87 ? 18.561 -7.253 -9.171 1.00 98.75 87 GLY A O 1
ATOM 666 N N . HIS A 1 88 ? 16.929 -5.719 -9.029 1.00 98.69 88 HIS A N 1
ATOM 667 C CA . HIS A 1 88 ? 16.948 -5.366 -10.449 1.00 98.69 88 HIS A CA 1
ATOM 668 C C . HIS A 1 88 ? 18.286 -4.768 -10.885 1.00 98.69 88 HIS A C 1
ATOM 670 O O . HIS A 1 88 ? 18.798 -5.144 -11.936 1.00 98.69 88 HIS A O 1
ATOM 676 N N . TYR A 1 89 ? 18.895 -3.892 -10.085 1.00 98.69 89 TYR A N 1
ATOM 677 C CA . TYR A 1 89 ? 20.222 -3.357 -10.390 1.00 98.69 89 TYR A CA 1
ATOM 678 C C . TYR A 1 89 ? 21.265 -4.477 -10.538 1.00 98.69 89 TYR A C 1
ATOM 680 O O . TYR A 1 89 ? 21.981 -4.538 -11.542 1.00 98.69 89 TYR A O 1
ATOM 688 N N . LEU A 1 90 ? 21.327 -5.387 -9.562 1.00 98.75 90 LEU A N 1
ATOM 689 C CA . LEU A 1 90 ? 22.260 -6.515 -9.585 1.00 98.75 90 LEU A CA 1
ATOM 690 C C . LEU A 1 90 ? 21.974 -7.462 -10.754 1.00 98.75 90 LEU A C 1
ATOM 692 O O . LEU A 1 90 ? 22.907 -7.954 -11.389 1.00 98.75 90 LEU A O 1
ATOM 696 N N . ASP A 1 91 ? 20.700 -7.683 -11.070 1.00 98.75 91 ASP A N 1
ATOM 697 C CA . ASP A 1 91 ? 20.283 -8.511 -12.196 1.00 98.75 91 ASP A CA 1
ATOM 698 C C . ASP A 1 91 ? 20.759 -7.936 -13.537 1.00 98.75 91 ASP A C 1
ATOM 700 O O . ASP A 1 91 ? 21.399 -8.638 -14.318 1.00 98.75 91 ASP A O 1
ATOM 704 N N . GLN A 1 92 ? 20.572 -6.635 -13.775 1.00 98.69 92 GLN A N 1
ATOM 705 C CA . GLN A 1 92 ? 21.046 -5.985 -15.002 1.00 98.69 92 GLN A CA 1
ATOM 706 C C . GLN A 1 92 ? 22.578 -6.042 -15.134 1.00 98.69 92 GLN A C 1
ATOM 708 O O . GLN A 1 92 ? 23.100 -6.268 -16.230 1.00 98.69 92 GLN A O 1
ATOM 713 N N . LYS A 1 93 ? 23.311 -5.912 -14.015 1.00 98.25 93 LYS A N 1
ATOM 714 C CA . LYS A 1 93 ? 24.772 -6.108 -13.983 1.00 98.25 93 LYS A CA 1
ATOM 715 C C . LYS A 1 93 ? 25.161 -7.546 -14.323 1.00 98.25 93 LYS A C 1
ATOM 717 O O . LYS A 1 93 ? 26.049 -7.750 -15.149 1.00 98.25 93 LYS A O 1
ATOM 722 N N . ARG A 1 94 ? 24.485 -8.537 -13.733 1.00 98.56 94 ARG A N 1
ATOM 723 C CA . ARG A 1 94 ? 24.696 -9.967 -14.011 1.00 98.56 94 ARG A CA 1
ATOM 724 C C . ARG A 1 94 ? 24.435 -10.302 -15.481 1.00 98.56 94 ARG A C 1
ATOM 726 O O . ARG A 1 94 ? 25.217 -11.034 -16.081 1.00 98.56 94 ARG A O 1
ATOM 733 N N . LEU A 1 95 ? 23.370 -9.746 -16.057 1.00 98.56 95 LEU A N 1
ATOM 734 C CA . LEU A 1 95 ? 22.974 -9.934 -17.456 1.00 98.56 95 LEU A CA 1
ATOM 735 C C . LEU A 1 95 ? 23.838 -9.143 -18.452 1.00 98.56 95 LEU A C 1
ATOM 737 O O . LEU A 1 95 ? 23.668 -9.321 -19.655 1.00 98.56 95 LEU A O 1
ATOM 741 N N . LYS A 1 96 ? 24.759 -8.291 -17.973 1.00 98.12 96 LYS A N 1
ATOM 742 C CA . LYS A 1 96 ? 25.622 -7.426 -18.798 1.00 98.12 96 LYS A CA 1
ATOM 743 C C . LYS A 1 96 ? 24.825 -6.592 -19.810 1.00 98.12 96 LYS A C 1
ATOM 745 O O . LYS A 1 96 ? 25.230 -6.453 -20.962 1.00 98.12 96 LYS A O 1
ATOM 750 N N . GLN A 1 97 ? 23.679 -6.066 -19.380 1.00 97.94 97 GLN A N 1
ATOM 751 C CA . GLN A 1 97 ? 22.786 -5.301 -20.249 1.00 97.94 97 GLN A CA 1
ATOM 752 C C . GLN A 1 97 ? 23.455 -4.008 -20.732 1.00 97.94 97 GLN A C 1
ATOM 754 O O . GLN A 1 97 ? 24.174 -3.343 -19.980 1.00 97.94 97 GLN A O 1
ATOM 759 N N . GLY A 1 98 ? 23.251 -3.698 -22.014 1.00 97.81 98 GLY A N 1
ATOM 760 C CA . GLY A 1 98 ? 23.794 -2.509 -22.667 1.00 97.81 98 GLY A CA 1
ATOM 761 C C . GLY A 1 98 ? 23.032 -1.232 -22.307 1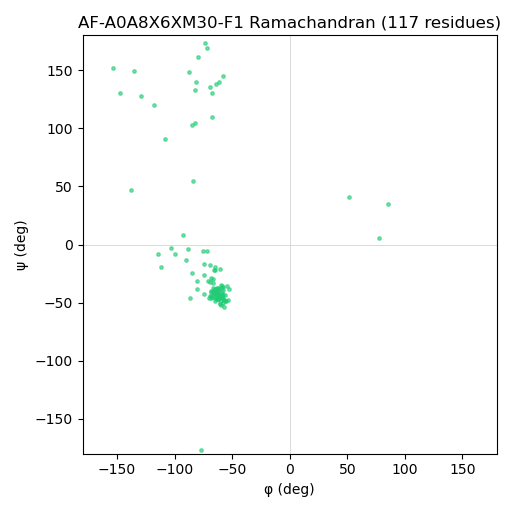.00 97.81 98 GLY A C 1
ATOM 762 O O . GLY A 1 98 ? 22.100 -1.239 -21.505 1.00 97.81 98 GLY A O 1
ATOM 763 N N . LEU A 1 99 ? 23.426 -0.114 -22.918 1.00 98.31 99 LEU A N 1
ATOM 764 C CA . LEU A 1 99 ? 22.743 1.164 -22.723 1.00 98.31 99 LEU A CA 1
ATOM 765 C C . LEU A 1 99 ? 21.334 1.125 -23.334 1.00 98.31 99 LEU A C 1
ATOM 767 O O . LEU A 1 99 ? 21.168 0.773 -24.500 1.00 98.31 99 LEU A O 1
ATOM 771 N N . TYR A 1 100 ? 20.336 1.541 -22.556 1.00 98.12 100 TYR A N 1
ATOM 772 C CA . TYR A 1 100 ? 18.966 1.681 -23.036 1.00 98.12 100 TYR A CA 1
ATOM 773 C C . TYR A 1 100 ? 18.758 3.019 -23.759 1.00 98.12 100 TYR A C 1
ATOM 775 O O . TYR A 1 100 ? 19.116 4.075 -23.236 1.00 98.12 100 TYR A O 1
ATOM 783 N N . ARG A 1 101 ? 18.120 2.974 -24.934 1.00 98.31 101 ARG A N 1
ATOM 784 C CA . ARG A 1 101 ? 17.584 4.135 -25.654 1.00 98.31 101 ARG A CA 1
ATOM 785 C C . ARG A 1 101 ? 16.135 3.840 -26.020 1.00 98.31 101 ARG A C 1
ATOM 787 O O . ARG A 1 101 ? 15.861 2.798 -26.608 1.00 98.31 101 ARG A O 1
ATOM 794 N N . HIS A 1 102 ? 15.229 4.747 -25.671 1.00 98.31 102 HIS A N 1
ATOM 795 C CA . HIS A 1 102 ? 13.807 4.550 -25.932 1.00 98.31 102 HIS A CA 1
ATOM 796 C C . HIS A 1 102 ? 13.512 4.631 -27.448 1.00 98.31 102 HIS A C 1
ATOM 798 O O . HIS A 1 102 ? 14.084 5.504 -28.117 1.00 98.31 102 HIS A O 1
ATOM 804 N N . PRO A 1 103 ? 12.693 3.721 -28.005 1.00 97.81 103 PRO A N 1
ATOM 805 C CA . PRO A 1 103 ? 12.280 3.762 -29.406 1.00 97.81 103 PRO A CA 1
ATOM 806 C C . PRO A 1 103 ? 11.506 5.044 -29.734 1.00 97.81 103 PRO A C 1
ATOM 808 O O . PRO A 1 103 ? 10.712 5.519 -28.929 1.00 97.81 103 PRO A O 1
ATOM 811 N N . TRP A 1 104 ? 11.762 5.634 -30.903 1.00 97.06 104 TRP A N 1
ATOM 812 C CA . TRP A 1 104 ? 11.104 6.883 -31.308 1.00 97.06 104 TRP A CA 1
ATOM 813 C C . TRP A 1 104 ? 9.646 6.696 -31.729 1.00 97.06 104 TRP A C 1
ATOM 815 O O . TRP A 1 104 ? 8.867 7.633 -31.618 1.00 97.06 104 TRP A O 1
ATOM 825 N N . ASP A 1 105 ? 9.282 5.508 -32.201 1.00 96.38 105 ASP A N 1
ATOM 826 C CA . ASP A 1 105 ? 7.913 5.136 -32.566 1.00 96.38 105 ASP A CA 1
ATOM 827 C C . ASP A 1 105 ? 6.976 5.012 -31.352 1.00 96.38 105 ASP A C 1
ATOM 829 O O . ASP A 1 105 ? 5.762 5.105 -31.516 1.00 96.38 105 ASP A O 1
ATOM 833 N N . ASP A 1 106 ? 7.530 4.884 -30.142 1.00 97.56 106 ASP A N 1
ATOM 834 C CA . ASP A 1 106 ? 6.799 4.923 -28.866 1.00 97.56 106 ASP A CA 1
ATOM 835 C C . ASP A 1 106 ? 6.750 6.342 -28.248 1.00 97.56 106 ASP A C 1
ATOM 837 O O . ASP A 1 106 ? 6.304 6.533 -27.117 1.00 97.56 106 ASP A O 1
ATOM 841 N N . ILE A 1 107 ? 7.204 7.372 -28.980 1.00 97.19 107 ILE A N 1
ATOM 842 C CA . ILE A 1 107 ? 7.175 8.776 -28.542 1.00 97.19 107 ILE A CA 1
ATOM 843 C C . ILE A 1 107 ? 6.301 9.599 -29.489 1.00 97.19 107 ILE A C 1
ATOM 845 O O . ILE A 1 107 ? 6.603 9.765 -30.669 1.00 97.19 107 ILE A O 1
ATOM 849 N N . SER A 1 108 ? 5.242 10.201 -28.945 1.00 96.12 108 SER A N 1
ATOM 850 C CA . SER A 1 108 ? 4.442 11.182 -29.680 1.00 96.12 108 SER A CA 1
ATOM 851 C C . SER A 1 108 ? 5.107 12.557 -29.628 1.00 96.12 108 SER A C 1
ATOM 853 O O . SER A 1 108 ? 5.078 13.243 -28.603 1.00 96.12 108 SER A O 1
ATOM 855 N N . TYR A 1 109 ? 5.724 12.955 -30.739 1.00 92.38 109 TYR A N 1
ATOM 856 C CA . TYR A 1 109 ? 6.318 14.277 -30.903 1.00 92.38 109 TYR A CA 1
ATOM 857 C C . TYR A 1 109 ? 5.254 15.282 -31.354 1.00 92.38 109 TYR A C 1
ATOM 859 O O . TYR A 1 109 ? 4.877 15.318 -32.522 1.00 92.38 109 TYR A O 1
ATOM 867 N N . ILE A 1 110 ? 4.784 16.114 -30.424 1.00 92.12 110 ILE A N 1
ATOM 868 C CA . ILE A 1 110 ? 3.900 17.252 -30.707 1.00 92.12 110 ILE A CA 1
ATOM 869 C C . ILE A 1 110 ? 4.733 18.520 -30.527 1.00 92.12 110 ILE A C 1
ATOM 871 O O . ILE A 1 110 ? 4.882 19.031 -29.416 1.00 92.12 110 ILE A O 1
ATOM 875 N N . LEU A 1 111 ? 5.347 18.971 -31.618 1.00 90.88 111 LEU A N 1
ATOM 876 C CA . LEU A 1 111 ? 6.191 20.163 -31.634 1.00 90.88 111 LEU A CA 1
ATOM 877 C C . LEU A 1 111 ? 5.338 21.421 -31.890 1.00 90.88 111 LEU A C 1
ATOM 879 O O . LEU A 1 111 ? 4.335 21.333 -32.598 1.00 90.88 111 LEU A O 1
ATOM 883 N N . PRO A 1 112 ? 5.708 22.594 -31.339 1.00 90.00 112 PRO A N 1
ATOM 884 C CA . PRO A 1 112 ? 5.098 23.867 -31.722 1.00 90.00 112 PRO A CA 1
ATOM 885 C C . PRO A 1 112 ? 5.264 24.126 -33.227 1.00 90.00 112 PRO A C 1
ATOM 887 O O . PRO A 1 112 ? 6.312 23.806 -33.783 1.00 90.00 112 PRO A O 1
ATOM 890 N N . GLU A 1 113 ? 4.276 24.752 -33.872 1.00 79.94 113 GLU A N 1
ATOM 891 C CA . GLU A 1 113 ? 4.245 24.973 -35.334 1.00 79.94 113 GLU A CA 1
ATOM 892 C C . GLU A 1 113 ? 5.517 25.648 -35.875 1.00 79.94 113 GLU A C 1
ATOM 894 O O . GLU A 1 113 ? 6.049 25.230 -36.899 1.00 79.94 113 GLU A O 1
ATOM 899 N N . ALA A 1 114 ? 6.080 26.605 -35.129 1.00 75.62 114 ALA A N 1
ATOM 900 C CA . ALA A 1 114 ? 7.325 27.288 -35.491 1.00 75.62 114 ALA A CA 1
ATOM 901 C C . ALA A 1 114 ? 8.549 26.352 -35.608 1.00 75.62 114 ALA A C 1
ATOM 903 O O . ALA A 1 114 ? 9.524 26.707 -36.254 1.00 75.62 114 ALA A O 1
ATOM 904 N N . MET A 1 115 ? 8.512 25.168 -34.987 1.00 64.69 115 MET A N 1
ATOM 905 C CA . MET A 1 115 ? 9.571 24.152 -35.059 1.00 64.69 115 MET A CA 1
ATOM 906 C C . MET A 1 115 ? 9.265 23.035 -36.066 1.00 64.69 115 MET A C 1
ATOM 908 O O . MET A 1 115 ? 10.123 22.192 -36.307 1.00 64.69 115 MET A O 1
ATOM 912 N N . MET A 1 116 ? 8.052 22.997 -36.631 1.00 59.94 116 MET A N 1
ATOM 913 C CA . MET A 1 116 ? 7.689 22.057 -37.697 1.00 59.94 116 MET A CA 1
ATOM 914 C C . MET A 1 116 ? 8.087 22.568 -39.084 1.00 59.94 116 MET A C 1
ATOM 916 O O . MET A 1 116 ? 8.276 21.758 -39.981 1.00 59.94 116 MET A O 1
ATOM 920 N N . GLU A 1 117 ? 8.227 23.884 -39.269 1.00 59.25 117 GLU A N 1
ATOM 921 C CA . GLU A 1 117 ? 8.710 24.462 -40.534 1.00 59.25 117 GLU A CA 1
ATOM 922 C C . GLU A 1 117 ? 10.228 24.283 -40.736 1.00 59.25 117 GLU A C 1
ATOM 924 O O . GLU A 1 117 ? 10.711 24.391 -41.862 1.00 59.25 117 GLU A O 1
ATOM 929 N N . GLU A 1 118 ? 10.977 23.976 -39.669 1.00 56.28 118 GLU A N 1
ATOM 930 C CA . GLU A 1 118 ? 12.438 23.782 -39.693 1.00 56.28 118 GLU A CA 1
ATOM 931 C C . GLU A 1 118 ? 12.882 22.303 -39.649 1.00 56.28 118 GLU A C 1
ATOM 933 O O . GLU A 1 118 ? 14.084 22.033 -39.718 1.00 56.28 118 GLU A O 1
ATOM 938 N N . ALA A 1 119 ? 11.944 21.353 -39.527 1.00 55.06 119 ALA A N 1
ATOM 939 C CA . ALA A 1 119 ? 12.201 19.910 -39.408 1.00 55.06 119 ALA A CA 1
ATOM 940 C C . ALA A 1 119 ? 11.866 19.146 -40.698 1.00 55.06 119 ALA A C 1
ATOM 942 O O . ALA A 1 119 ? 12.658 18.242 -41.056 1.00 55.06 119 ALA A O 1
#

Foldseek 3Di:
DLLVVLVVVLVVPFPDQVQLVVVVVVQVVVCVVPVPSHCDNLNSVVSSLLSCQPRVVPHDPVRSVVCVVVPVVVVVVCVVVVVVVVVVVVVCVVVVDDDDDDDCVPDDDDDDPVVVVVD

Organism: NCBI:txid2747483

Radius of gyration: 22.27 Å; Cα contacts (8 Å, |Δi|>4): 62; chains: 1; bounding box: 47×42×63 Å

Mean predicted aligned error: 4.66 Å

Solvent-accessible surface area (backbone atoms only — not comparable to full-atom values): 7065 Å² total; per-residue (Å²): 107,74,48,53,58,52,49,52,51,47,69,73,70,48,87,49,48,70,50,41,52,52,50,53,54,50,25,56,56,41,28,75,77,40,78,82,45,58,75,46,56,69,59,48,51,52,27,47,52,52,21,47,35,60,46,67,74,82,42,51,72,64,56,32,49,48,46,56,73,79,35,50,68,56,53,55,50,53,56,60,48,47,58,54,52,53,49,50,53,53,47,44,60,75,68,64,64,74,90,86,74,84,65,67,92,83,50,89,85,82,72,60,71,84,59,60,81,80,107

Secondary structure (DSSP, 8-state):
-HHHHHHHHHHHH-S--HHHHHHHHHHHHHHHH-TT----HHHHHHHHHHHHHHHSSSS-HHHHHHHHHTTHHHHHHHHHHHHHHHHHHHHHHHTT-------GGGS-----HHHHS--

Nearest PDB structures (foldseek):
  6qfb-assembly1_A-2  TM=9.960E-01  e=4.800E-12  Homo sapiens
  6qfb-assembly2_D-3  TM=9.962E-01  e=7.399E-12  Homo sapiens
  6qfb-assembly2_C-3  TM=9.886E-01  e=1.291E-11  Homo sapiens
  6hxh-assembly2_G  TM=9.778E-01  e=1.072E-11  Homo sapiens
  8g5c-assembly1_A  TM=9.867E-01  e=1.758E-11  Homo sapiens